Protein AF-A0A5Q0ULX3-F1 (afdb_monomer_lite)

Structure (mmCIF, N/CA/C/O backbone):
data_AF-A0A5Q0ULX3-F1
#
_entry.id   AF-A0A5Q0ULX3-F1
#
loop_
_atom_site.group_PDB
_atom_site.id
_atom_site.type_symbol
_atom_site.label_atom_id
_atom_site.label_alt_id
_atom_site.label_comp_id
_atom_site.label_asym_id
_atom_site.label_entity_id
_atom_site.label_seq_id
_atom_site.pdbx_PDB_ins_code
_atom_site.Cartn_x
_atom_site.Cartn_y
_atom_site.Cartn_z
_atom_site.occupancy
_atom_site.B_iso_or_equiv
_atom_site.auth_seq_id
_atom_site.auth_comp_id
_atom_site.auth_asym_id
_atom_site.auth_atom_id
_atom_site.pdbx_PDB_model_num
ATOM 1 N N . MET A 1 1 ? 25.904 -1.198 13.333 1.00 41.03 1 MET A N 1
ATOM 2 C CA . MET A 1 1 ? 24.537 -1.690 13.572 1.00 41.03 1 MET A CA 1
ATOM 3 C C . MET A 1 1 ? 23.661 -0.488 13.302 1.00 41.03 1 MET A C 1
ATOM 5 O O . MET A 1 1 ? 23.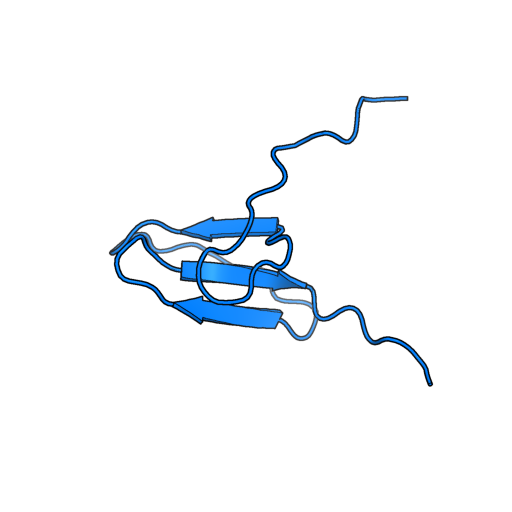567 0.374 14.159 1.00 41.03 1 MET A O 1
ATOM 9 N N . THR A 1 2 ? 23.280 -0.294 12.045 1.00 43.00 2 THR A N 1
A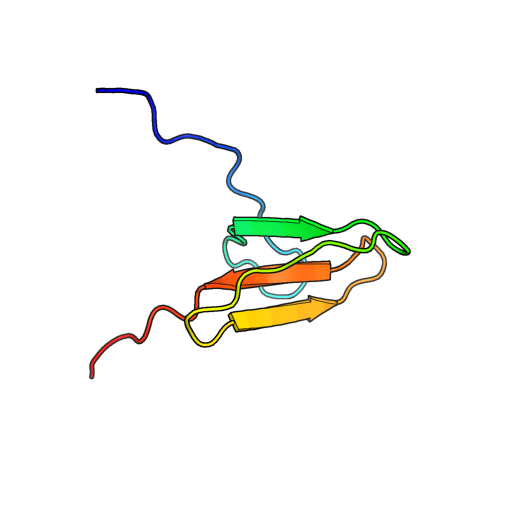TOM 10 C CA . THR A 1 2 ? 22.480 0.859 11.619 1.00 43.00 2 THR A CA 1
ATOM 11 C C . THR A 1 2 ? 21.031 0.538 11.928 1.00 43.00 2 THR A C 1
ATOM 13 O O . THR A 1 2 ? 20.539 -0.459 11.418 1.00 43.00 2 THR A O 1
ATOM 16 N N . ASP A 1 3 ? 20.428 1.336 12.808 1.00 44.25 3 ASP A N 1
ATOM 17 C CA . ASP A 1 3 ? 19.015 1.328 13.183 1.00 44.25 3 ASP A CA 1
ATOM 18 C C . ASP A 1 3 ? 18.092 1.029 11.989 1.00 44.25 3 ASP A C 1
ATOM 20 O O . ASP A 1 3 ? 17.793 1.896 11.170 1.00 44.25 3 ASP A O 1
ATOM 24 N N . GLU A 1 4 ? 17.647 -0.226 11.917 1.00 47.22 4 GLU A N 1
ATOM 25 C CA . GLU A 1 4 ? 16.616 -0.752 11.021 1.00 4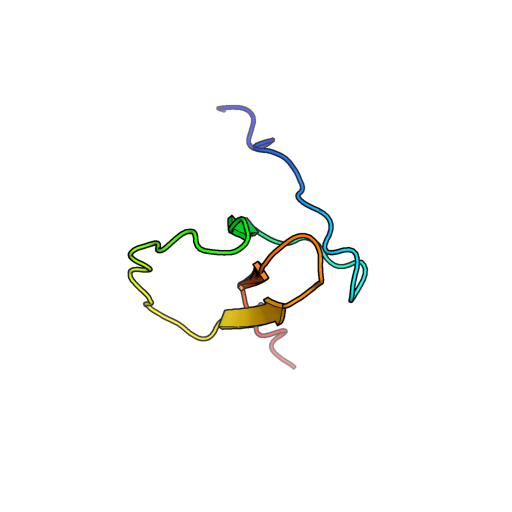7.22 4 GLU A CA 1
ATOM 26 C C . GLU A 1 4 ? 15.235 -0.278 11.492 1.00 47.22 4 GLU A C 1
ATOM 28 O O . GLU A 1 4 ? 14.420 -1.065 11.968 1.00 47.22 4 GLU A O 1
ATOM 33 N N . ASN A 1 5 ? 14.981 1.027 11.432 1.00 49.84 5 ASN A N 1
ATOM 34 C CA . ASN A 1 5 ? 13.676 1.584 11.788 1.00 49.84 5 ASN A CA 1
ATOM 35 C C . ASN A 1 5 ? 13.208 2.596 10.735 1.00 49.84 5 ASN A C 1
ATOM 37 O O . ASN A 1 5 ? 12.789 3.714 11.042 1.00 49.84 5 ASN A O 1
ATOM 41 N N . GLU A 1 6 ? 13.316 2.213 9.461 1.00 47.59 6 GLU A N 1
ATOM 42 C CA . GLU A 1 6 ? 12.628 2.908 8.377 1.00 47.59 6 GLU A CA 1
ATOM 43 C C . GLU A 1 6 ? 11.130 2.636 8.510 1.00 47.59 6 GLU A C 1
ATOM 45 O O . GLU A 1 6 ? 10.653 1.574 8.131 1.00 47.59 6 GLU A O 1
ATOM 50 N N . ASN A 1 7 ? 10.425 3.596 9.120 1.00 54.06 7 ASN A N 1
ATOM 51 C CA . ASN A 1 7 ? 8.978 3.806 9.056 1.00 54.06 7 ASN A CA 1
ATOM 52 C C . ASN A 1 7 ? 8.155 2.521 8.860 1.00 54.06 7 ASN A C 1
ATOM 54 O O . ASN A 1 7 ? 7.861 2.132 7.731 1.00 54.06 7 ASN A O 1
ATOM 58 N N . GLU A 1 8 ? 7.688 1.909 9.950 1.00 67.69 8 GLU A N 1
ATOM 59 C CA . GLU A 1 8 ? 6.646 0.880 9.876 1.00 67.69 8 GLU A CA 1
ATOM 60 C C . GLU A 1 8 ? 5.347 1.491 9.319 1.00 67.69 8 GLU A C 1
ATOM 62 O O . GLU A 1 8 ? 4.463 1.960 10.045 1.00 67.69 8 GLU A O 1
ATOM 67 N N . ILE A 1 9 ? 5.221 1.512 7.993 1.00 87.25 9 ILE A N 1
ATOM 68 C CA . ILE A 1 9 ? 4.021 1.957 7.300 1.00 87.25 9 ILE A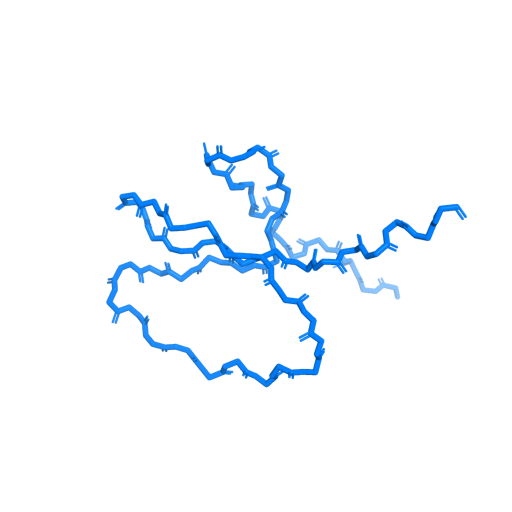 CA 1
ATOM 69 C C . ILE A 1 9 ? 2.942 0.912 7.576 1.00 87.25 9 ILE A C 1
ATOM 71 O O . ILE A 1 9 ? 2.912 -0.160 6.981 1.00 87.25 9 ILE A O 1
ATOM 75 N N . THR A 1 10 ? 2.014 1.208 8.479 1.00 90.50 10 THR A N 1
ATOM 76 C CA . THR A 1 10 ? 0.888 0.302 8.733 1.00 90.50 10 THR A CA 1
ATOM 77 C C . THR A 1 10 ? -0.180 0.488 7.661 1.00 90.50 10 THR A C 1
ATOM 79 O O . THR A 1 10 ? -0.719 1.583 7.486 1.00 90.50 10 THR A O 1
ATOM 82 N N . CYS A 1 11 ? -0.539 -0.585 6.954 1.00 91.25 11 CYS A N 1
ATOM 83 C CA . CYS A 1 11 ? -1.593 -0.518 5.951 1.00 91.25 11 CYS A CA 1
ATOM 84 C C . CYS A 1 11 ? -2.970 -0.353 6.617 1.00 91.25 11 CYS A C 1
ATOM 86 O O . CYS A 1 11 ? -3.407 -1.246 7.349 1.00 91.25 11 CYS A O 1
ATOM 88 N N . PRO A 1 12 ? -3.733 0.708 6.305 1.00 90.31 12 PRO A N 1
ATOM 89 C CA . PRO A 1 12 ? -5.036 0.951 6.923 1.00 90.31 12 PRO A CA 1
ATOM 90 C C . PRO A 1 12 ? -6.118 -0.046 6.476 1.00 90.31 12 PRO A C 1
ATOM 92 O O . PRO A 1 12 ? -7.177 -0.116 7.093 1.00 90.31 12 PRO A O 1
ATOM 95 N N . ARG A 1 13 ? -5.877 -0.824 5.410 1.00 90.00 13 ARG A N 1
ATOM 96 C CA . ARG A 1 13 ? -6.830 -1.823 4.900 1.00 90.00 13 ARG A CA 1
ATOM 97 C C . ARG A 1 13 ? -6.748 -3.160 5.629 1.00 90.00 13 ARG A C 1
ATOM 99 O O . ARG A 1 13 ? -7.775 -3.797 5.835 1.00 90.00 13 ARG A O 1
ATOM 106 N N . CYS A 1 14 ? -5.541 -3.624 5.945 1.00 91.62 14 CYS A N 1
ATOM 107 C CA . CYS A 1 14 ? -5.319 -4.952 6.526 1.00 91.62 14 CYS A CA 1
ATOM 108 C C . CYS A 1 14 ? -4.647 -4.915 7.906 1.00 91.62 14 CYS A C 1
ATOM 110 O O . CYS A 1 14 ? -4.509 -5.963 8.531 1.00 91.62 14 CYS A O 1
ATOM 112 N N . GLY A 1 15 ? -4.221 -3.736 8.371 1.00 90.50 15 GLY A N 1
ATOM 113 C CA . GLY A 1 15 ? -3.536 -3.542 9.649 1.00 90.50 15 GLY A CA 1
ATOM 114 C C . GLY A 1 15 ? -2.133 -4.148 9.715 1.00 90.50 15 GLY A C 1
ATOM 115 O O . GLY A 1 15 ? -1.542 -4.163 10.785 1.00 90.50 15 GLY A O 1
ATOM 116 N N . GLN A 1 16 ? -1.612 -4.681 8.605 1.00 89.88 16 GLN A N 1
ATOM 117 C CA . GLN A 1 16 ? -0.279 -5.278 8.537 1.00 89.88 16 GLN A CA 1
ATOM 118 C C . GLN A 1 16 ? 0.771 -4.227 8.163 1.00 89.88 16 GLN A C 1
ATOM 120 O O . GLN A 1 16 ? 0.436 -3.277 7.440 1.00 89.88 16 GLN A O 1
ATOM 125 N N . PRO A 1 17 ? 2.034 -4.417 8.577 1.00 89.62 17 PRO A N 1
ATOM 126 C CA . PRO A 1 17 ? 3.133 -3.602 8.088 1.00 89.62 17 PRO A CA 1
ATOM 127 C C . PRO A 1 17 ? 3.261 -3.742 6.563 1.00 89.62 17 PRO A C 1
ATOM 129 O O . PRO A 1 17 ? 3.133 -4.825 5.979 1.00 89.62 17 PRO A O 1
ATOM 132 N N . ALA A 1 18 ? 3.450 -2.608 5.909 1.00 89.06 18 ALA A N 1
ATOM 133 C CA . ALA A 1 18 ? 3.811 -2.460 4.514 1.00 89.06 18 ALA A CA 1
ATOM 134 C C . ALA A 1 18 ? 5.246 -1.937 4.478 1.00 89.06 18 ALA A C 1
ATOM 136 O O . ALA A 1 18 ? 5.624 -1.109 5.303 1.00 89.06 18 ALA A O 1
ATOM 137 N N . TYR A 1 19 ? 6.038 -2.411 3.523 1.00 87.62 19 TYR A N 1
ATOM 138 C CA . TYR A 1 19 ? 7.387 -1.878 3.333 1.00 87.62 19 TYR A CA 1
ATOM 139 C C . TYR A 1 19 ? 7.366 -0.587 2.503 1.00 87.62 19 TYR A C 1
ATOM 141 O O . TYR A 1 19 ? 8.350 0.139 2.477 1.00 87.62 19 TYR A O 1
ATOM 149 N N . GLN A 1 20 ? 6.249 -0.298 1.822 1.00 87.75 20 GLN A N 1
ATOM 150 C CA . GLN A 1 20 ? 6.111 0.884 0.982 1.00 87.75 20 GLN A CA 1
ATOM 151 C C . GLN A 1 20 ? 4.650 1.332 0.854 1.00 87.75 20 GLN A C 1
ATOM 153 O O . GLN A 1 20 ? 3.726 0.512 0.805 1.00 87.75 20 GLN A O 1
ATOM 158 N N . HIS A 1 21 ? 4.448 2.647 0.774 1.00 91.06 21 HIS A N 1
ATOM 159 C CA . HIS A 1 21 ? 3.186 3.299 0.424 1.00 91.06 21 HIS A CA 1
ATOM 160 C C . HIS A 1 21 ? 3.435 4.223 -0.765 1.00 91.06 21 HIS A C 1
ATOM 162 O O . HIS A 1 21 ? 4.309 5.076 -0.698 1.00 91.06 21 HIS A O 1
ATOM 168 N N . LEU A 1 22 ? 2.667 4.023 -1.832 1.00 90.00 22 LEU A N 1
ATOM 169 C CA . LEU A 1 22 ? 2.633 4.866 -3.022 1.00 90.00 22 LEU A CA 1
ATOM 170 C C . LEU A 1 22 ? 1.397 5.761 -2.967 1.00 90.00 22 LEU A C 1
ATOM 172 O O . LEU A 1 22 ? 0.275 5.259 -2.779 1.00 90.00 22 LEU A O 1
ATOM 176 N N . GLU A 1 23 ? 1.572 7.066 -3.140 1.00 89.81 23 GLU A N 1
ATOM 177 C CA . GLU A 1 23 ? 0.450 7.999 -3.202 1.00 89.81 23 GLU A CA 1
ATOM 178 C C . GLU A 1 23 ? -0.400 7.775 -4.472 1.00 89.81 23 GLU A C 1
ATOM 180 O O . GLU A 1 23 ? 0.063 7.210 -5.469 1.00 89.81 23 GLU A O 1
ATOM 185 N N . PRO A 1 24 ? -1.688 8.171 -4.481 1.00 88.31 24 PRO A N 1
ATOM 186 C CA . PRO A 1 24 ? -2.518 8.050 -5.674 1.00 88.31 24 PRO A CA 1
ATOM 187 C C . PRO A 1 24 ? -1.915 8.798 -6.872 1.00 88.31 24 PRO A C 1
ATOM 189 O O . PRO A 1 24 ? -1.736 10.011 -6.832 1.00 88.31 24 PRO A O 1
ATOM 192 N N . GLY A 1 25 ? -1.667 8.075 -7.965 1.00 84.81 25 GLY A N 1
ATOM 193 C CA . GLY A 1 25 ? -1.082 8.638 -9.186 1.00 84.81 25 GLY A CA 1
ATOM 194 C C . GLY A 1 25 ? 0.447 8.641 -9.211 1.00 84.81 25 GLY A C 1
ATOM 195 O O . GLY A 1 25 ? 1.022 8.992 -10.239 1.00 84.81 25 GLY A O 1
ATOM 196 N N . GLU A 1 26 ? 1.096 8.212 -8.130 1.00 83.06 26 GLU A N 1
ATOM 197 C CA . GLU A 1 26 ? 2.526 7.938 -8.118 1.00 83.06 26 GLU A CA 1
ATOM 198 C C . GLU A 1 26 ? 2.806 6.644 -8.895 1.00 83.06 26 GLU A C 1
ATOM 200 O O . GLU A 1 26 ? 2.117 5.631 -8.731 1.00 83.06 26 GLU A O 1
ATOM 205 N N . ALA A 1 27 ? 3.792 6.698 -9.787 1.00 75.44 27 ALA A N 1
ATOM 206 C CA . ALA A 1 27 ? 4.334 5.531 -10.461 1.00 75.44 27 ALA A CA 1
ATOM 207 C C . ALA A 1 27 ? 5.702 5.252 -9.854 1.00 75.44 27 ALA A C 1
ATOM 209 O O . ALA A 1 27 ? 6.504 6.173 -9.718 1.00 75.44 27 ALA A O 1
ATOM 210 N N . ASP A 1 28 ? 5.954 3.995 -9.523 1.00 76.06 28 ASP A N 1
ATOM 211 C CA . ASP A 1 28 ? 7.244 3.568 -9.009 1.00 76.06 28 ASP A CA 1
ATOM 212 C C . ASP A 1 28 ? 7.739 2.338 -9.767 1.00 76.06 28 ASP A C 1
ATOM 214 O O . ASP A 1 28 ? 6.946 1.507 -10.233 1.00 76.06 28 ASP A O 1
ATOM 218 N N . GLU A 1 29 ? 9.054 2.249 -9.927 1.00 74.12 29 GLU A N 1
ATOM 219 C CA . GLU A 1 29 ? 9.712 1.143 -10.612 1.00 74.12 29 GLU A CA 1
ATOM 220 C C . GLU A 1 29 ? 10.057 0.064 -9.589 1.00 74.12 29 GLU A C 1
ATOM 222 O O . GLU A 1 29 ? 11.079 0.100 -8.910 1.00 74.12 29 GLU A O 1
ATOM 227 N N . MET A 1 30 ? 9.172 -0.925 -9.470 1.00 68.88 30 MET A N 1
ATOM 228 C CA . MET A 1 30 ? 9.402 -2.056 -8.580 1.00 68.88 30 MET A CA 1
ATOM 229 C C . MET A 1 30 ? 10.257 -3.122 -9.277 1.00 68.88 30 MET A C 1
ATOM 231 O O . MET A 1 30 ? 9.764 -3.858 -10.140 1.00 68.88 30 MET A O 1
ATOM 235 N N . ASP A 1 31 ? 11.512 -3.265 -8.852 1.00 63.28 31 ASP A N 1
ATOM 236 C CA . ASP A 1 31 ? 12.365 -4.407 -9.203 1.00 63.28 31 ASP A CA 1
ATOM 237 C C . ASP A 1 31 ? 11.849 -5.668 -8.487 1.00 63.28 31 ASP A C 1
ATOM 239 O O . ASP A 1 31 ? 12.237 -6.014 -7.370 1.00 63.28 31 ASP A O 1
ATOM 243 N N . THR A 1 32 ? 10.879 -6.344 -9.098 1.00 59.03 32 THR A N 1
ATOM 244 C CA . THR A 1 32 ? 10.147 -7.432 -8.435 1.00 59.03 32 THR A CA 1
ATOM 245 C C . THR A 1 32 ? 10.832 -8.786 -8.617 1.00 59.03 32 THR A C 1
ATOM 247 O O . THR A 1 32 ? 10.450 -9.600 -9.457 1.00 59.03 32 THR A O 1
ATOM 250 N N . ILE A 1 33 ? 11.818 -9.081 -7.763 1.00 64.19 33 ILE A N 1
ATOM 251 C CA . ILE A 1 33 ? 12.184 -10.473 -7.454 1.00 64.19 33 ILE A CA 1
ATOM 252 C C . ILE A 1 33 ? 11.293 -10.949 -6.298 1.00 64.19 33 ILE A C 1
ATOM 254 O O . ILE A 1 33 ? 11.587 -10.699 -5.132 1.00 64.19 33 ILE A O 1
ATOM 258 N N . GLY A 1 34 ? 10.201 -11.652 -6.615 1.00 71.44 34 GLY A N 1
ATOM 259 C CA . GLY A 1 34 ? 9.337 -12.295 -5.618 1.00 71.44 34 GLY A CA 1
ATOM 260 C C . GLY A 1 34 ? 7.841 -12.079 -5.840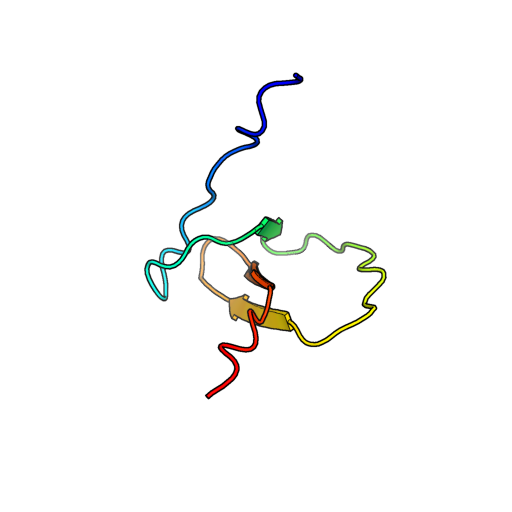 1.00 71.44 34 GLY A C 1
ATOM 261 O O . GLY A 1 34 ? 7.400 -11.614 -6.886 1.00 71.44 34 GLY A O 1
ATOM 262 N N . THR A 1 35 ? 7.039 -12.465 -4.845 1.00 77.75 35 THR A N 1
ATOM 263 C CA . THR A 1 35 ? 5.592 -12.200 -4.818 1.00 77.75 35 THR A CA 1
ATOM 264 C C . THR A 1 35 ? 5.305 -11.091 -3.817 1.00 77.75 35 THR A C 1
ATOM 266 O O . THR A 1 35 ? 5.735 -11.158 -2.665 1.00 77.75 35 THR A O 1
ATOM 269 N N . HIS A 1 36 ? 4.533 -10.094 -4.240 1.00 82.31 36 HIS A N 1
ATOM 270 C CA . HIS A 1 36 ? 4.081 -9.010 -3.376 1.00 82.31 36 HIS A CA 1
ATOM 271 C C . HIS A 1 36 ? 2.565 -9.012 -3.281 1.00 82.31 36 HIS A C 1
ATOM 273 O O . HIS A 1 36 ? 1.857 -9.320 -4.244 1.00 82.31 36 HIS A O 1
ATOM 279 N N . ARG A 1 37 ? 2.058 -8.639 -2.108 1.00 87.25 37 ARG A N 1
ATOM 280 C CA . ARG A 1 37 ? 0.636 -8.368 -1.921 1.00 87.25 37 ARG A CA 1
ATOM 281 C C . ARG A 1 37 ? 0.425 -6.862 -1.935 1.00 87.25 37 ARG A C 1
ATOM 283 O O . ARG A 1 37 ? 1.128 -6.128 -1.252 1.00 87.25 37 ARG A O 1
ATOM 290 N N . VAL A 1 38 ? -0.585 -6.424 -2.675 1.00 89.38 38 VAL A N 1
ATOM 291 C CA . VAL A 1 38 ? -0.896 -5.007 -2.871 1.00 89.38 38 VAL A CA 1
ATOM 292 C C . VAL A 1 38 ? -2.242 -4.678 -2.226 1.00 89.38 38 VAL A C 1
ATOM 294 O O . VAL A 1 38 ? -3.243 -5.349 -2.485 1.00 89.38 38 VAL A O 1
ATOM 297 N N . CYS A 1 39 ? -2.278 -3.645 -1.385 1.00 91.94 39 CYS A N 1
ATOM 298 C CA . CYS A 1 39 ? -3.496 -3.113 -0.780 1.00 91.94 39 CYS A CA 1
ATOM 299 C C . CYS A 1 39 ? -3.748 -1.679 -1.262 1.00 91.94 39 CYS A C 1
ATOM 301 O O . CYS A 1 39 ? -3.211 -0.727 -0.702 1.00 91.94 39 CYS A O 1
ATOM 303 N N . SER A 1 40 ? -4.611 -1.511 -2.264 1.00 92.25 40 SER A N 1
ATOM 304 C CA . SER A 1 40 ? -5.061 -0.183 -2.701 1.00 92.25 40 SER A CA 1
ATOM 305 C C . SER A 1 40 ? -6.168 0.357 -1.796 1.00 92.25 40 SER A C 1
ATOM 307 O O . SER A 1 40 ? -7.089 -0.379 -1.410 1.00 92.25 40 SER A O 1
ATOM 309 N N . THR A 1 41 ? -6.056 1.638 -1.459 1.00 90.44 41 THR A N 1
ATOM 310 C CA . THR A 1 41 ? -6.956 2.399 -0.584 1.00 90.44 41 THR A CA 1
ATOM 311 C C . THR A 1 41 ? -7.175 3.803 -1.149 1.00 90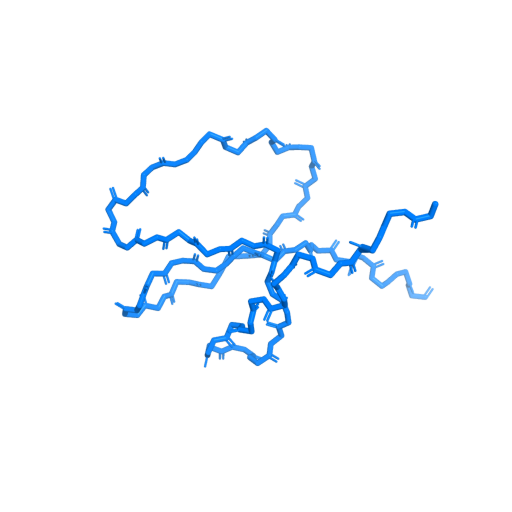.44 41 THR A C 1
ATOM 313 O O . THR A 1 41 ? -6.457 4.224 -2.052 1.00 90.44 41 THR A O 1
ATOM 316 N N . GLU A 1 42 ? -8.110 4.564 -0.575 1.00 92.06 42 GLU A N 1
ATOM 317 C CA . GLU A 1 42 ? -8.310 5.984 -0.916 1.00 92.06 42 GLU A CA 1
ATOM 318 C C . GLU A 1 42 ? -7.071 6.849 -0.636 1.00 92.06 42 GLU A C 1
ATOM 320 O O . GLU A 1 42 ? -6.895 7.899 -1.243 1.00 92.06 42 GLU A O 1
ATOM 325 N N . ARG A 1 43 ? -6.189 6.398 0.266 1.00 88.44 43 ARG A N 1
ATOM 326 C CA . ARG A 1 43 ? -4.949 7.093 0.635 1.00 88.44 43 ARG A CA 1
ATOM 327 C C . ARG A 1 43 ? -3.762 6.711 -0.250 1.00 88.44 43 ARG A C 1
ATOM 329 O O . ARG A 1 43 ? -2.684 7.261 -0.068 1.00 88.44 43 ARG A O 1
ATOM 336 N N . GLY A 1 44 ? -3.938 5.763 -1.169 1.00 92.00 44 GLY A N 1
ATOM 337 C CA . GLY A 1 44 ? -2.870 5.218 -2.005 1.00 92.00 44 GLY A CA 1
ATOM 338 C C . GLY A 1 44 ? -2.712 3.707 -1.868 1.00 92.00 44 GLY A C 1
ATOM 339 O O . GLY A 1 44 ? -3.579 3.008 -1.323 1.00 92.00 44 GLY A O 1
ATOM 340 N N . THR A 1 45 ? -1.604 3.201 -2.395 1.00 92.38 45 THR A N 1
ATOM 341 C CA . THR A 1 45 ? -1.313 1.774 -2.521 1.00 92.38 45 THR A CA 1
ATOM 342 C C . THR A 1 45 ? -0.237 1.350 -1.533 1.00 92.38 45 THR A C 1
ATOM 344 O O . THR A 1 45 ? 0.843 1.918 -1.508 1.00 92.38 45 THR A O 1
ATOM 347 N N . TYR A 1 46 ? -0.526 0.324 -0.737 1.00 91.75 46 TYR A N 1
ATOM 348 C CA . TYR A 1 46 ? 0.397 -0.234 0.248 1.00 91.75 46 TYR A CA 1
ATOM 349 C C . TYR A 1 46 ? 0.940 -1.576 -0.240 1.00 91.75 46 TYR A C 1
ATOM 351 O O . TYR A 1 46 ? 0.164 -2.462 -0.616 1.00 91.75 46 TYR A O 1
ATOM 359 N N . LEU A 1 47 ? 2.260 -1.721 -0.233 1.00 89.19 47 LEU A N 1
ATOM 360 C CA . LEU A 1 47 ? 2.971 -2.878 -0.762 1.00 89.19 47 LEU A CA 1
ATOM 361 C C . LEU A 1 47 ? 3.510 -3.722 0.390 1.00 89.19 47 LEU A C 1
ATOM 363 O O . LEU A 1 47 ? 4.189 -3.237 1.296 1.00 89.19 47 LEU A O 1
ATOM 367 N N . HIS A 1 48 ? 3.176 -5.006 0.354 1.00 87.44 48 HIS A N 1
ATOM 368 C CA . HIS A 1 48 ? 3.524 -5.970 1.385 1.00 87.44 48 HIS A CA 1
ATOM 369 C C . HIS A 1 48 ? 4.434 -7.042 0.805 1.00 87.44 48 HIS A C 1
ATOM 371 O O . HIS A 1 48 ? 4.165 -7.592 -0.272 1.00 87.44 48 HIS A O 1
ATOM 377 N N . SER A 1 49 ? 5.510 -7.358 1.521 1.00 80.75 49 SER A N 1
ATOM 378 C CA . SER A 1 49 ? 6.332 -8.518 1.215 1.00 80.75 49 SER A CA 1
ATOM 379 C C . SER A 1 49 ? 5.506 -9.752 1.560 1.00 80.75 49 SER A C 1
ATOM 381 O O . SER A 1 49 ? 4.919 -9.846 2.640 1.00 80.75 49 SER A O 1
ATOM 383 N N . TYR A 1 50 ? 5.385 -10.688 0.620 1.00 68.50 50 TYR A N 1
ATOM 384 C CA . TYR A 1 50 ? 4.812 -11.983 0.948 1.00 68.50 50 TYR A CA 1
ATOM 385 C C . TYR A 1 50 ? 5.875 -12.729 1.752 1.00 68.50 50 TYR A C 1
ATOM 387 O O . TYR A 1 50 ? 6.739 -13.390 1.181 1.00 68.50 50 TYR A O 1
ATOM 395 N N . GLN A 1 51 ? 5.862 -12.585 3.079 1.00 59.75 51 GLN A N 1
ATOM 396 C CA . GLN A 1 51 ? 6.540 -13.563 3.916 1.00 59.75 51 GLN A CA 1
ATOM 397 C C . GLN A 1 51 ? 5.789 -14.873 3.690 1.00 59.75 51 GLN A C 1
ATOM 399 O O . GLN A 1 51 ? 4.671 -15.055 4.173 1.00 59.75 51 GLN A O 1
ATOM 404 N N . GLN A 1 52 ? 6.365 -15.744 2.858 1.00 50.38 52 GLN A N 1
ATOM 405 C CA . GLN A 1 52 ? 6.019 -17.154 2.866 1.00 50.38 52 GLN A CA 1
ATOM 406 C C . GLN A 1 52 ? 6.280 -17.615 4.298 1.00 50.38 52 GLN A C 1
ATOM 408 O O . GLN A 1 52 ? 7.419 -17.834 4.692 1.00 50.38 52 GLN A O 1
ATOM 413 N N . PHE A 1 53 ? 5.231 -17.665 5.116 1.00 48.59 53 PHE A N 1
ATOM 414 C CA . PHE A 1 53 ? 5.254 -18.503 6.297 1.00 48.59 53 PHE A CA 1
ATOM 415 C C . PHE A 1 53 ? 5.318 -19.927 5.745 1.00 48.59 53 PHE A C 1
ATOM 417 O O . PHE A 1 53 ? 4.297 -20.478 5.332 1.00 48.59 53 PHE A O 1
ATOM 424 N N . ASP A 1 54 ? 6.540 -20.448 5.607 1.00 41.94 54 ASP A N 1
ATOM 425 C CA . ASP A 1 54 ? 6.792 -21.879 5.464 1.00 41.94 54 ASP A CA 1
ATOM 426 C C . ASP A 1 54 ? 5.939 -22.603 6.520 1.00 41.94 54 ASP A C 1
ATOM 428 O O . ASP A 1 54 ? 5.944 -22.225 7.696 1.00 41.94 54 ASP A O 1
ATOM 432 N N . GLN A 1 55 ? 5.125 -23.553 6.051 1.00 42.75 55 GLN A N 1
ATOM 433 C CA . GLN A 1 55 ? 4.245 -24.385 6.876 1.00 42.75 55 GLN A CA 1
ATOM 434 C C . GLN A 1 55 ? 5.037 -25.363 7.739 1.00 42.75 55 GLN A C 1
ATOM 436 O O . GLN A 1 55 ? 6.057 -25.893 7.246 1.00 42.75 55 GLN A O 1
#

Radius of gyration: 12.31 Å; chains: 1; bounding box: 33×33×24 Å

Secondary structure (DSSP, 8-state):
-----S--EE-TTT-SEESEEEPTT--------S-EEEEEETTEEEEEE------

Sequence (55 aa):
MTDENENEITCPRCGQPAYQHLEPGEADEMDTIGTHRVCSTERGTYLHSYQQFDQ

pLDDT: mean 76.12, std 17.36, range [41.03, 92.38]

Foldseek 3Di:
DPPPCDDQPQDPVPRHGFPDWAAVPDDDDDPDPADWDWDQDPRGIGIHHPPPPPD